Protein AF-A0A946RJR9-F1 (afdb_monomer_lite)

Foldseek 3Di:
DDDDPDPPDDPPVVVVVVVLVVQLQVCQQALVLVSNLVSADQQGWDDDPDPPRTHGSPPVVSVVSVVVSVVGGDHDDDPDDDDD

Secondary structure (DSSP, 8-state):
-----------HHHHHHHHHHHHHHHHHHHT-HHHHHHTS-TT-EEE-SSTT-EEEIIIIIHHHHHHHHTT-------S-----

Structure (mmCIF, N/CA/C/O backbone):
data_AF-A0A946RJR9-F1
#
_entry.id   AF-A0A946RJR9-F1
#
loop_
_atom_site.group_PDB
_atom_site.id
_atom_site.type_symbol
_atom_site.label_atom_id
_atom_site.label_alt_id
_atom_site.label_comp_id
_atom_site.label_asym_id
_atom_site.label_entity_id
_atom_site.label_seq_id
_atom_site.pdbx_PDB_ins_code
_atom_site.Cartn_x
_atom_site.Cartn_y
_atom_site.Cartn_z
_atom_site.occupancy
_atom_site.B_iso_or_equiv
_atom_site.auth_seq_id
_atom_site.auth_comp_id
_atom_site.auth_asym_id
_atom_site.auth_atom_id
_atom_site.pdbx_PDB_model_num
ATOM 1 N N . MET A 1 1 ? 6.816 -2.927 40.237 1.00 36.00 1 MET A N 1
ATOM 2 C CA . MET A 1 1 ? 5.917 -3.645 39.312 1.00 36.00 1 MET A CA 1
ATOM 3 C C . MET A 1 1 ? 5.512 -2.646 38.249 1.00 36.00 1 MET A C 1
ATOM 5 O O . MET A 1 1 ? 4.968 -1.614 38.612 1.00 36.00 1 MET A O 1
ATOM 9 N N . VAL A 1 2 ? 5.891 -2.867 36.992 1.00 37.38 2 VAL A N 1
ATOM 10 C CA . VAL A 1 2 ? 5.558 -1.947 35.896 1.00 37.38 2 VAL A CA 1
ATOM 11 C C . VAL A 1 2 ? 4.217 -2.404 35.337 1.00 37.38 2 VAL A C 1
ATOM 13 O O . VAL A 1 2 ? 4.094 -3.528 34.858 1.00 37.38 2 VAL A O 1
ATOM 16 N N . THR A 1 3 ? 3.195 -1.572 35.494 1.00 39.00 3 THR A N 1
ATOM 17 C CA . THR A 1 3 ? 1.863 -1.780 34.928 1.00 39.00 3 THR A CA 1
ATOM 18 C C . THR A 1 3 ? 1.974 -1.785 33.407 1.00 39.00 3 THR A C 1
ATOM 20 O O . THR A 1 3 ? 2.324 -0.764 32.820 1.00 39.00 3 THR A O 1
ATOM 23 N N . SER A 1 4 ? 1.710 -2.934 32.778 1.00 46.34 4 SER A N 1
ATOM 24 C CA . SER A 1 4 ? 1.506 -3.004 31.329 1.00 46.34 4 SER A CA 1
ATOM 25 C C . SER A 1 4 ? 0.321 -2.116 30.971 1.00 46.34 4 SER A C 1
ATOM 27 O O . SER A 1 4 ? -0.769 -2.292 31.516 1.00 46.34 4 SER A O 1
ATOM 29 N N . SER A 1 5 ? 0.556 -1.137 30.098 1.00 49.50 5 SER A N 1
ATOM 30 C CA . SER A 1 5 ? -0.497 -0.316 29.510 1.00 49.50 5 SER A CA 1
ATOM 31 C C . SER A 1 5 ? -1.541 -1.207 28.841 1.00 49.50 5 SER A C 1
ATOM 33 O O . SER A 1 5 ? -1.211 -2.057 28.022 1.00 49.50 5 SER A O 1
ATOM 35 N N . LEU A 1 6 ? -2.786 -0.979 29.249 1.00 48.31 6 LEU A N 1
ATOM 36 C CA . LEU A 1 6 ? -4.062 -1.366 28.652 1.00 48.31 6 LEU A CA 1
ATOM 37 C C . LEU A 1 6 ? -3.966 -1.858 27.197 1.00 48.31 6 LEU A C 1
ATOM 39 O O . LEU A 1 6 ? -3.766 -1.059 26.283 1.00 48.31 6 LEU A O 1
ATOM 43 N N . ALA A 1 7 ? -4.221 -3.150 26.976 1.00 57.03 7 ALA A N 1
ATOM 44 C CA . ALA A 1 7 ? -4.793 -3.581 25.708 1.00 57.03 7 ALA A CA 1
ATOM 45 C C . ALA A 1 7 ? -6.146 -2.864 25.578 1.00 57.03 7 ALA A C 1
ATOM 47 O O . ALA A 1 7 ? -7.060 -3.108 26.370 1.00 57.03 7 ALA A O 1
ATOM 48 N N . GLN A 1 8 ? -6.246 -1.903 24.662 1.00 59.38 8 GLN A N 1
ATOM 49 C CA . GLN A 1 8 ? -7.533 -1.309 24.319 1.00 59.38 8 GLN A CA 1
ATOM 50 C C . GLN A 1 8 ? -8.394 -2.421 23.720 1.00 59.38 8 GLN A C 1
ATOM 52 O O . GLN A 1 8 ? -8.040 -3.014 22.706 1.00 59.38 8 GLN A O 1
ATOM 57 N N . ASN A 1 9 ? -9.485 -2.758 24.403 1.00 70.12 9 ASN A N 1
ATOM 58 C CA . ASN A 1 9 ? -10.384 -3.817 23.974 1.00 70.12 9 ASN A CA 1
ATOM 59 C C . ASN A 1 9 ? -11.398 -3.220 22.993 1.00 70.12 9 ASN A C 1
ATOM 61 O O . ASN A 1 9 ? -12.481 -2.797 23.396 1.00 70.12 9 ASN A O 1
ATOM 65 N N . PHE A 1 10 ? -10.998 -3.114 21.729 1.00 78.38 10 PHE A N 1
ATOM 66 C CA . PHE A 1 10 ? -11.866 -2.654 20.651 1.00 78.38 10 PHE A CA 1
ATOM 67 C C . PHE A 1 10 ? -12.903 -3.729 20.274 1.00 78.38 10 PHE A C 1
ATOM 69 O O . PHE A 1 10 ? -12.682 -4.912 20.562 1.00 78.38 10 PHE A O 1
ATOM 76 N N . PRO A 1 11 ? -14.029 -3.358 19.640 1.00 88.69 11 PRO A N 1
ATOM 77 C CA . PRO A 1 11 ? -14.902 -4.308 18.954 1.00 88.69 11 PRO A CA 1
ATOM 78 C C . PRO A 1 11 ? -14.118 -5.211 17.989 1.00 88.69 11 PRO A C 1
ATOM 80 O O . PRO A 1 11 ? -13.052 -4.840 17.498 1.00 88.69 11 PRO A O 1
ATOM 83 N N . GLU A 1 12 ? -14.640 -6.406 17.710 1.00 90.12 12 GLU A N 1
ATOM 84 C CA . GLU A 1 12 ? -13.965 -7.395 16.855 1.00 90.12 12 GLU A CA 1
ATOM 85 C C . GLU A 1 12 ? -13.640 -6.836 15.462 1.00 90.12 12 GLU A C 1
ATOM 87 O O . GLU A 1 12 ? -12.493 -6.926 15.022 1.00 90.12 12 GLU A O 1
ATOM 92 N N . ASP A 1 13 ? -14.604 -6.159 14.834 1.00 92.06 13 ASP A N 1
ATOM 93 C CA . ASP A 1 13 ? -14.423 -5.519 13.527 1.00 92.06 13 ASP A CA 1
ATOM 94 C C . ASP A 1 13 ? -13.322 -4.450 13.556 1.00 92.06 13 ASP A C 1
ATOM 96 O O . ASP A 1 13 ? -12.497 -4.373 12.648 1.00 92.06 13 ASP A O 1
ATOM 100 N N . GLU A 1 14 ? -13.251 -3.653 14.626 1.00 92.75 14 GLU A N 1
ATOM 101 C CA . GLU A 1 14 ? -12.212 -2.634 14.776 1.00 92.75 14 GLU A CA 1
ATOM 102 C C . GLU A 1 14 ? -10.827 -3.275 14.939 1.00 92.75 14 GLU A C 1
ATOM 104 O O . GLU A 1 14 ? -9.874 -2.827 14.303 1.00 92.75 14 GLU A O 1
ATOM 109 N N . ASN A 1 15 ? -10.702 -4.371 15.696 1.00 92.12 15 ASN A N 1
ATOM 110 C CA . ASN A 1 15 ? -9.439 -5.114 15.779 1.00 92.12 15 ASN A CA 1
ATOM 111 C C . ASN A 1 15 ? -9.028 -5.711 14.426 1.00 92.12 15 ASN A C 1
ATOM 113 O O . ASN A 1 15 ? -7.845 -5.679 14.083 1.00 92.12 15 ASN A O 1
ATOM 117 N N . ALA A 1 16 ? -9.981 -6.228 13.646 1.00 93.88 16 ALA A N 1
ATOM 118 C CA . ALA A 1 16 ? -9.709 -6.747 12.309 1.00 93.88 16 ALA A CA 1
ATOM 119 C C . ALA A 1 16 ? -9.213 -5.635 11.366 1.00 93.88 16 ALA A C 1
ATOM 121 O O . ALA A 1 16 ? -8.214 -5.815 10.669 1.00 93.88 16 ALA A O 1
ATOM 122 N N . ILE A 1 17 ? -9.843 -4.456 11.406 1.00 94.06 17 ILE A N 1
ATOM 123 C CA . ILE A 1 17 ? -9.410 -3.274 10.645 1.00 94.06 17 ILE A CA 1
ATOM 124 C C . ILE A 1 17 ? -8.008 -2.828 11.081 1.00 94.06 17 ILE A C 1
ATOM 126 O O . ILE A 1 17 ? -7.151 -2.567 10.236 1.00 94.06 17 ILE A O 1
ATOM 130 N N . ILE A 1 18 ? -7.746 -2.769 12.391 1.00 94.19 18 ILE A N 1
ATOM 131 C CA . ILE A 1 18 ? -6.429 -2.426 12.945 1.00 94.19 18 ILE A CA 1
ATOM 132 C C . ILE A 1 18 ? -5.358 -3.377 12.41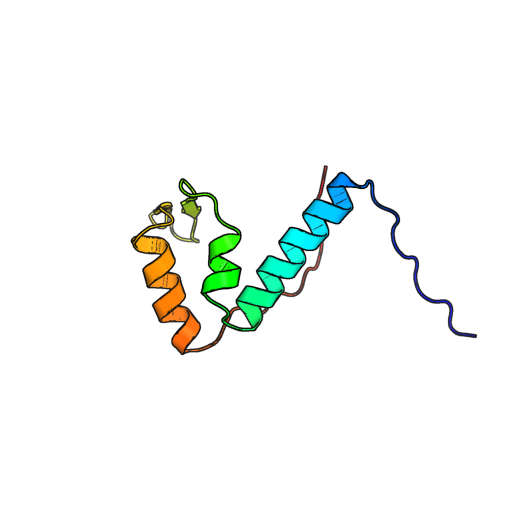5 1.00 94.19 18 ILE A C 1
ATOM 134 O O . ILE A 1 18 ? -4.312 -2.898 11.976 1.00 94.19 18 ILE A O 1
ATOM 138 N N . ALA A 1 19 ? -5.631 -4.684 12.424 1.00 94.94 19 ALA A N 1
ATOM 139 C CA . ALA A 1 19 ? -4.703 -5.703 11.953 1.00 94.94 19 ALA A CA 1
ATOM 140 C C . ALA A 1 19 ? -4.382 -5.537 10.463 1.00 94.94 19 ALA A C 1
ATOM 142 O O . ALA A 1 19 ? -3.211 -5.556 10.100 1.00 94.94 19 ALA A O 1
ATOM 143 N N . VAL A 1 20 ? -5.391 -5.294 9.617 1.00 96.56 20 VAL A N 1
ATOM 144 C CA . VAL A 1 20 ? -5.184 -5.034 8.181 1.00 96.56 20 VAL A CA 1
ATOM 145 C C . VAL A 1 20 ? -4.318 -3.792 7.959 1.00 96.56 20 VAL A C 1
ATOM 147 O O . VAL A 1 20 ? -3.377 -3.830 7.171 1.00 96.56 20 VAL A O 1
ATOM 150 N N . ILE A 1 21 ? -4.590 -2.699 8.677 1.00 95.62 21 ILE A N 1
ATOM 151 C CA . ILE A 1 21 ? -3.814 -1.455 8.559 1.00 95.62 21 ILE A CA 1
ATOM 152 C C . ILE A 1 21 ? -2.364 -1.652 9.030 1.00 95.62 21 ILE A C 1
ATOM 154 O O . ILE A 1 21 ? -1.439 -1.112 8.424 1.00 95.62 21 ILE A O 1
ATOM 158 N N . ASP A 1 22 ? -2.149 -2.399 10.114 1.00 95.81 22 ASP A N 1
ATOM 159 C CA . ASP A 1 22 ? -0.801 -2.677 10.621 1.00 95.81 22 ASP A CA 1
ATOM 160 C C . ASP A 1 22 ? -0.003 -3.575 9.675 1.00 95.81 22 ASP A C 1
ATOM 162 O O . ASP A 1 22 ? 1.177 -3.310 9.440 1.00 95.81 22 ASP A O 1
ATOM 166 N N . ASP A 1 23 ? -0.650 -4.581 9.088 1.00 98.00 23 ASP A N 1
ATOM 167 C CA . ASP A 1 23 ? -0.052 -5.464 8.088 1.00 98.00 23 ASP A CA 1
ATOM 168 C C . ASP A 1 23 ? 0.379 -4.682 6.840 1.00 98.00 23 ASP A C 1
ATOM 170 O O . ASP A 1 23 ? 1.534 -4.765 6.417 1.00 98.00 23 ASP A O 1
ATOM 174 N N . PHE A 1 24 ? -0.504 -3.805 6.354 1.00 97.44 24 PHE A N 1
ATOM 175 C CA . PHE A 1 24 ? -0.249 -2.915 5.227 1.00 97.44 24 PHE A CA 1
ATOM 176 C C . PHE A 1 24 ? 0.956 -1.995 5.465 1.00 97.44 24 PHE A C 1
ATOM 178 O O . PHE A 1 24 ? 1.845 -1.879 4.615 1.00 97.44 24 PHE A O 1
ATOM 185 N N . HIS A 1 25 ? 1.026 -1.354 6.637 1.00 97.50 25 HIS A N 1
ATOM 186 C CA . HIS A 1 25 ? 2.157 -0.497 6.998 1.00 97.50 25 HIS A CA 1
ATOM 187 C C . HIS A 1 25 ? 3.469 -1.278 7.145 1.00 97.50 25 HIS A C 1
ATOM 189 O O . HIS A 1 25 ? 4.528 -0.775 6.762 1.00 97.50 25 HIS A O 1
ATOM 195 N N . ASP A 1 26 ? 3.420 -2.485 7.707 1.00 98.00 26 ASP A N 1
ATOM 196 C CA . ASP A 1 26 ? 4.594 -3.340 7.879 1.00 98.00 26 ASP A CA 1
ATOM 197 C C . ASP A 1 26 ? 5.128 -3.854 6.534 1.00 98.00 26 ASP A C 1
ATOM 199 O O . ASP A 1 26 ? 6.335 -3.781 6.289 1.00 98.00 26 ASP A O 1
ATOM 203 N N . ALA A 1 27 ? 4.243 -4.304 5.639 1.00 98.38 27 ALA A N 1
ATOM 204 C CA . ALA A 1 27 ? 4.599 -4.709 4.280 1.00 98.38 27 ALA A CA 1
ATOM 205 C C . ALA A 1 27 ? 5.268 -3.555 3.522 1.00 98.38 27 ALA A C 1
ATOM 207 O O . ALA A 1 27 ? 6.355 -3.709 2.956 1.00 98.38 27 ALA A O 1
ATOM 208 N N . ALA A 1 28 ? 4.685 -2.358 3.618 1.00 98.00 28 ALA A N 1
ATOM 209 C CA . ALA A 1 28 ? 5.254 -1.161 3.023 1.00 98.00 28 ALA A CA 1
ATOM 210 C C . ALA A 1 28 ? 6.635 -0.818 3.589 1.00 98.00 28 ALA A C 1
ATOM 212 O O . ALA A 1 28 ? 7.524 -0.473 2.817 1.00 98.00 28 ALA A O 1
ATOM 213 N N . ALA A 1 29 ? 6.845 -0.925 4.905 1.00 98.00 29 ALA A N 1
ATOM 214 C CA . ALA A 1 29 ? 8.128 -0.623 5.542 1.00 98.00 29 ALA A CA 1
ATOM 215 C C . ALA A 1 29 ? 9.230 -1.614 5.141 1.00 98.00 29 ALA A C 1
ATOM 217 O O . ALA A 1 29 ? 10.398 -1.233 5.021 1.00 98.00 29 ALA A O 1
ATOM 218 N N . LYS A 1 30 ? 8.856 -2.874 4.896 1.00 97.81 30 LYS A N 1
ATOM 219 C CA . LYS A 1 30 ? 9.756 -3.950 4.457 1.00 97.81 30 LYS A CA 1
ATOM 220 C C . LYS A 1 30 ? 9.991 -3.987 2.948 1.00 97.81 30 LYS A C 1
ATOM 222 O O . LYS A 1 30 ? 10.824 -4.776 2.510 1.00 97.81 30 LYS A O 1
ATOM 227 N N . ALA A 1 31 ? 9.318 -3.126 2.180 1.00 98.12 31 ALA A N 1
ATOM 228 C CA . ALA A 1 31 ? 9.296 -3.186 0.719 1.00 98.12 31 ALA A CA 1
ATOM 229 C C . ALA A 1 31 ? 8.823 -4.557 0.190 1.00 98.12 31 ALA A C 1
ATOM 231 O O . ALA A 1 31 ? 9.326 -5.048 -0.819 1.00 98.12 31 ALA A O 1
ATOM 232 N N . ASP A 1 32 ? 7.878 -5.179 0.897 1.00 98.25 32 ASP A N 1
ATOM 233 C CA . ASP A 1 32 ? 7.257 -6.449 0.522 1.00 98.25 32 ASP A CA 1
ATOM 234 C C . ASP A 1 32 ? 6.118 -6.166 -0.468 1.00 98.25 32 ASP A C 1
ATOM 236 O O . ASP A 1 32 ? 5.003 -5.827 -0.071 1.00 98.25 32 ASP A O 1
ATOM 240 N N . GLU A 1 33 ? 6.451 -6.177 -1.761 1.00 97.25 33 GLU A N 1
ATOM 241 C CA . GLU A 1 33 ? 5.563 -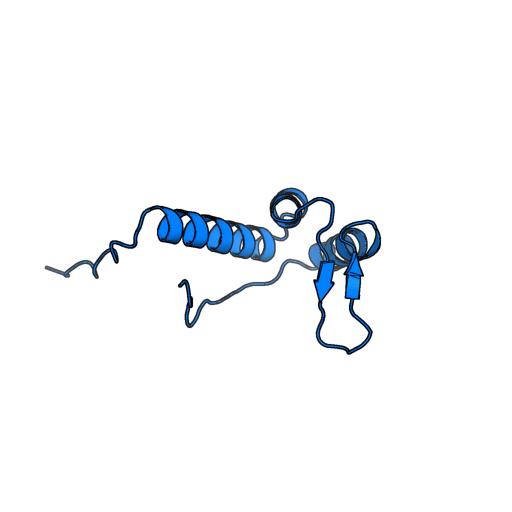5.749 -2.850 1.00 97.25 33 GLU A CA 1
ATOM 242 C C . GLU A 1 33 ? 4.279 -6.579 -2.920 1.00 97.25 33 GLU A C 1
ATOM 244 O O . GLU A 1 33 ? 3.191 -6.003 -2.939 1.00 97.25 33 GLU A O 1
ATOM 249 N N . ASP A 1 34 ? 4.402 -7.906 -2.908 1.00 97.38 34 ASP A N 1
ATOM 250 C CA . ASP A 1 34 ? 3.263 -8.812 -3.057 1.00 97.38 34 ASP A CA 1
ATOM 251 C C . ASP A 1 34 ? 2.277 -8.625 -1.899 1.00 97.38 34 ASP A C 1
ATOM 253 O O . ASP A 1 34 ? 1.105 -8.323 -2.128 1.00 97.38 34 ASP A O 1
ATOM 257 N N . ARG A 1 35 ? 2.763 -8.676 -0.650 1.00 98.19 35 ARG A N 1
ATOM 258 C CA . ARG A 1 35 ? 1.916 -8.482 0.538 1.00 98.19 35 ARG A CA 1
ATOM 259 C C . ARG A 1 35 ? 1.295 -7.087 0.581 1.00 98.19 35 ARG A C 1
ATOM 261 O O . ARG A 1 35 ? 0.134 -6.939 0.941 1.00 98.19 35 ARG A O 1
ATOM 268 N N . TYR A 1 36 ? 2.041 -6.055 0.184 1.00 98.00 36 TYR A N 1
ATOM 269 C CA . TYR A 1 36 ? 1.523 -4.687 0.133 1.00 98.00 36 TYR A CA 1
ATOM 270 C C . TYR A 1 36 ? 0.372 -4.546 -0.872 1.00 98.00 36 TYR A C 1
ATOM 272 O O . TYR A 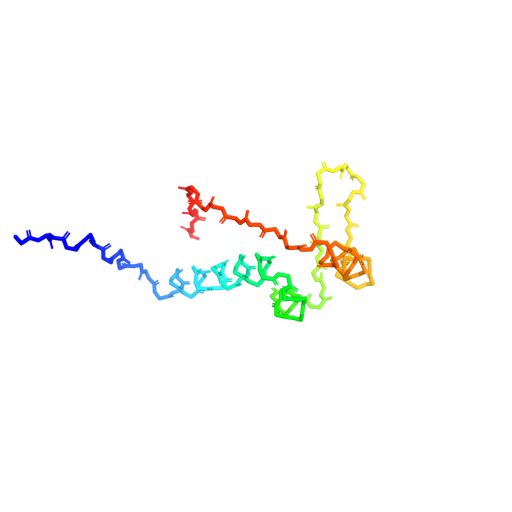1 36 ? -0.651 -3.933 -0.560 1.00 98.00 36 TYR A O 1
ATOM 280 N N . LEU A 1 37 ? 0.529 -5.114 -2.070 1.00 96.88 37 LEU 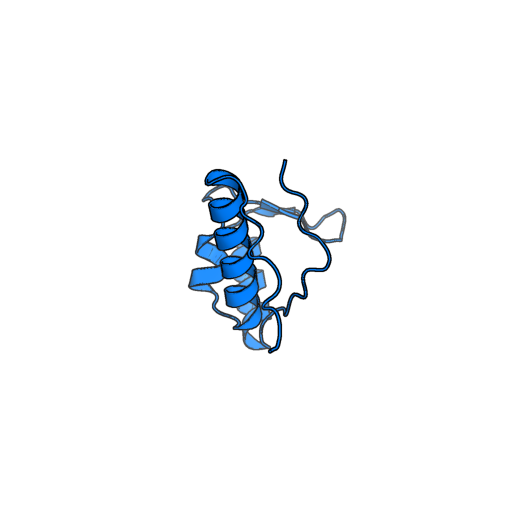A N 1
ATOM 281 C CA . LEU A 1 37 ? -0.460 -5.029 -3.143 1.00 96.88 37 LEU A CA 1
ATOM 282 C C . LEU A 1 37 ? -1.679 -5.937 -2.908 1.00 96.88 37 LEU A C 1
ATOM 284 O O . LEU A 1 37 ? -2.767 -5.603 -3.374 1.00 96.88 37 LEU A O 1
ATOM 288 N N . GLU A 1 38 ? -1.541 -7.027 -2.148 1.00 97.12 38 GLU A N 1
ATOM 289 C CA . GLU A 1 38 ? -2.652 -7.911 -1.751 1.00 97.12 38 GLU A CA 1
ATOM 290 C C . GLU A 1 38 ? -3.705 -7.225 -0.866 1.00 97.12 38 GLU A C 1
ATOM 292 O O . GLU A 1 38 ? -4.848 -7.679 -0.799 1.00 97.12 38 GLU A O 1
ATOM 297 N N . HIS A 1 39 ? -3.369 -6.103 -0.224 1.00 96.94 39 HIS A N 1
ATOM 298 C CA . HIS A 1 39 ? -4.341 -5.309 0.532 1.00 96.94 39 HIS A CA 1
ATOM 299 C C . HIS A 1 39 ? -5.293 -4.485 -0.348 1.00 96.94 39 HIS A C 1
ATOM 301 O O . HIS A 1 39 ? -6.246 -3.900 0.171 1.00 96.94 39 HIS A O 1
ATOM 307 N N . PHE A 1 40 ? -5.058 -4.418 -1.661 1.00 96.44 40 PHE A N 1
ATOM 308 C CA . PHE A 1 40 ? -5.924 -3.707 -2.595 1.00 96.44 40 PHE A CA 1
ATOM 309 C C . PHE A 1 40 ? -6.930 -4.658 -3.248 1.00 96.44 40 PHE A C 1
ATOM 311 O O . PHE A 1 40 ? -6.615 -5.792 -3.606 1.00 96.44 40 PHE A O 1
ATOM 318 N N . THR A 1 41 ? -8.151 -4.171 -3.461 1.00 96.25 41 THR A N 1
ATOM 319 C CA . THR A 1 41 ? -9.134 -4.856 -4.307 1.00 96.25 41 THR A CA 1
ATOM 320 C C . THR A 1 41 ? -8.731 -4.760 -5.778 1.00 96.25 41 THR A C 1
ATOM 322 O O . THR A 1 41 ? -7.970 -3.877 -6.169 1.00 96.25 41 THR A O 1
ATOM 325 N N . GLU A 1 42 ? -9.263 -5.643 -6.625 1.00 94.38 42 GLU A N 1
ATOM 326 C CA . GLU A 1 42 ? -8.956 -5.652 -8.065 1.00 94.38 42 GLU A CA 1
ATOM 327 C C . GLU A 1 42 ? -9.262 -4.310 -8.759 1.00 94.38 42 GLU A C 1
ATOM 329 O O . GLU A 1 42 ? -8.542 -3.901 -9.669 1.00 94.38 42 GLU A O 1
ATOM 334 N N . ASP A 1 43 ? -10.292 -3.605 -8.291 1.00 95.69 43 ASP A N 1
ATOM 335 C CA . ASP A 1 43 ? -10.733 -2.285 -8.748 1.00 95.69 43 ASP A CA 1
ATOM 336 C C . ASP A 1 43 ? -10.164 -1.119 -7.918 1.00 95.69 43 ASP A C 1
ATOM 338 O O . ASP A 1 43 ? -10.617 0.023 -8.050 1.00 95.69 43 ASP A O 1
ATOM 342 N N . GLY A 1 44 ? -9.170 -1.392 -7.068 1.00 94.62 44 GLY A N 1
ATOM 343 C CA . GLY A 1 44 ? -8.518 -0.399 -6.228 1.00 94.62 44 GLY A CA 1
ATOM 344 C C . GLY A 1 44 ? -7.944 0.763 -7.043 1.00 94.62 44 GLY A C 1
ATOM 345 O O . GLY A 1 44 ? -7.445 0.593 -8.156 1.00 94.62 44 GLY A O 1
ATOM 346 N N . VAL A 1 45 ? -8.003 1.967 -6.473 1.00 94.69 45 VAL A N 1
ATOM 347 C CA . VAL A 1 45 ? -7.446 3.185 -7.073 1.00 94.69 45 VAL A CA 1
ATOM 348 C C . VAL A 1 45 ? -6.581 3.887 -6.038 1.00 94.69 45 VAL A C 1
ATOM 350 O O . VAL A 1 45 ? -7.057 4.240 -4.960 1.00 94.69 45 VAL A O 1
ATOM 353 N N . PHE A 1 46 ? -5.318 4.119 -6.381 1.00 93.81 46 PHE A N 1
ATOM 354 C CA . PHE A 1 46 ? -4.421 4.948 -5.594 1.00 93.81 46 PHE A CA 1
ATOM 355 C C . PHE A 1 46 ? -4.657 6.426 -5.915 1.00 93.81 46 PHE A C 1
ATOM 357 O O . PHE A 1 46 ? -4.715 6.816 -7.085 1.00 93.81 46 PHE A O 1
ATOM 364 N N . LEU A 1 47 ? -4.787 7.238 -4.866 1.00 93.50 47 LEU A N 1
ATOM 365 C CA . LEU A 1 47 ? -4.836 8.694 -4.952 1.00 93.50 47 LEU A CA 1
ATOM 366 C C . LEU A 1 47 ? -3.555 9.262 -4.346 1.00 93.50 47 LEU A C 1
ATOM 368 O O . LEU A 1 47 ? -3.326 9.134 -3.141 1.00 93.50 47 LEU A O 1
ATOM 372 N N . GLY A 1 48 ? -2.724 9.850 -5.199 1.00 89.12 48 GLY A N 1
ATOM 373 C CA . GLY A 1 48 ? -1.515 10.551 -4.797 1.00 89.12 48 GLY A CA 1
ATOM 374 C C . GLY A 1 48 ? -1.804 11.956 -4.276 1.00 89.12 48 GLY A C 1
ATOM 375 O O . GLY A 1 48 ? -2.940 12.318 -3.963 1.00 89.12 48 GLY A O 1
ATOM 376 N N . THR A 1 49 ? -0.745 12.746 -4.144 1.00 89.25 49 THR A N 1
ATOM 377 C CA . THR A 1 49 ? -0.836 14.117 -3.629 1.00 89.25 49 THR A CA 1
ATOM 378 C C . THR A 1 49 ? -1.164 15.127 -4.717 1.00 89.25 49 THR A C 1
ATOM 380 O O . THR A 1 49 ? -1.767 16.157 -4.417 1.00 89.25 49 THR A O 1
ATOM 383 N N . ASP A 1 50 ? -0.774 14.846 -5.960 1.00 88.50 50 ASP A N 1
ATOM 384 C CA . ASP A 1 50 ? -1.059 15.725 -7.085 1.00 88.50 50 ASP A CA 1
ATOM 385 C C . ASP A 1 50 ? -2.459 15.457 -7.654 1.00 88.50 50 ASP A C 1
ATOM 387 O O . ASP A 1 50 ? -2.952 14.330 -7.668 1.00 88.50 50 ASP A O 1
ATOM 391 N N . GLU A 1 51 ? -3.095 16.498 -8.198 1.00 82.75 51 GLU A N 1
ATOM 392 C CA . GLU A 1 51 ? -4.475 16.441 -8.716 1.00 82.75 51 GLU A CA 1
ATOM 393 C C . GLU A 1 51 ? -4.683 15.387 -9.819 1.00 82.75 51 GLU A C 1
ATOM 395 O O . GLU A 1 51 ? -5.796 14.908 -10.035 1.00 82.75 51 GLU A O 1
ATOM 400 N N . TRP A 1 52 ? -3.609 15.017 -10.519 1.00 84.75 52 TRP A N 1
ATOM 401 C CA . TRP A 1 52 ? -3.626 14.045 -11.614 1.00 84.75 52 TRP A CA 1
ATOM 402 C C . TRP A 1 52 ? -3.234 12.632 -11.173 1.00 84.75 52 TRP A C 1
ATOM 404 O O . TRP A 1 52 ? -3.338 11.695 -11.967 1.00 84.75 52 TRP A O 1
ATOM 414 N N . GLU A 1 53 ? -2.775 12.454 -9.933 1.00 88.44 53 GLU A N 1
ATOM 415 C CA . GLU A 1 53 ? -2.363 11.156 -9.401 1.00 88.44 53 GLU A CA 1
ATOM 416 C C . GLU A 1 53 ? -3.586 10.364 -8.951 1.00 88.44 53 GLU A C 1
ATOM 418 O O . GLU A 1 53 ? -3.871 10.199 -7.768 1.00 88.44 53 GLU A O 1
ATOM 423 N N . ARG A 1 54 ? -4.326 9.863 -9.938 1.00 93.75 54 ARG A N 1
ATOM 424 C CA . ARG A 1 54 ? -5.393 8.887 -9.753 1.00 93.75 54 ARG A CA 1
ATOM 425 C C . ARG A 1 54 ? -5.089 7.670 -10.607 1.00 93.75 54 ARG A C 1
ATOM 427 O O . ARG A 1 54 ? -5.379 7.664 -11.802 1.00 93.75 54 ARG A O 1
ATOM 434 N N . TRP A 1 55 ? -4.503 6.651 -9.996 1.00 95.44 55 TRP A N 1
ATOM 435 C CA . TRP A 1 55 ? -4.001 5.477 -10.704 1.00 95.44 55 TRP A CA 1
ATOM 436 C C . TRP A 1 55 ? -4.834 4.247 -10.365 1.00 95.44 55 TRP A C 1
ATOM 438 O O . TRP A 1 55 ? -5.011 3.961 -9.179 1.00 95.44 55 TRP A O 1
ATOM 448 N N . PRO A 1 56 ? -5.359 3.509 -11.358 1.00 95.88 56 PRO A N 1
ATOM 449 C CA . PRO A 1 56 ? -5.910 2.191 -11.080 1.00 95.88 56 PRO A CA 1
ATOM 450 C C . PRO A 1 56 ? -4.796 1.275 -10.552 1.00 95.88 56 PRO A C 1
ATOM 452 O O . PRO A 1 56 ? -3.610 1.500 -10.815 1.00 95.88 56 PRO A O 1
ATOM 455 N N . LEU A 1 57 ? -5.182 0.244 -9.796 1.00 96.06 57 LEU A N 1
ATOM 456 C CA . LEU A 1 57 ? -4.236 -0.687 -9.183 1.00 96.06 57 LEU A CA 1
ATOM 457 C C . LEU A 1 57 ? -3.264 -1.244 -10.228 1.00 96.06 57 LEU A C 1
ATOM 459 O O . LEU A 1 57 ? -2.055 -1.213 -10.018 1.00 96.06 57 LEU A O 1
ATOM 463 N N . LYS A 1 58 ? -3.797 -1.702 -11.366 1.00 94.00 58 LYS A N 1
ATOM 464 C CA . LYS A 1 58 ? -3.024 -2.289 -12.461 1.00 94.00 58 LYS A CA 1
ATOM 465 C C . LYS A 1 58 ? -3.210 -1.511 -13.771 1.00 94.00 58 LYS A C 1
ATOM 467 O O . LYS A 1 58 ? -4.358 -1.230 -14.117 1.00 94.00 58 LYS A O 1
ATOM 472 N N . PRO A 1 59 ? -2.137 -1.343 -14.566 1.00 95.00 59 PRO A N 1
ATOM 473 C CA . PRO A 1 59 ? -0.724 -1.552 -14.206 1.00 95.00 59 PRO A CA 1
ATOM 474 C C . PRO A 1 59 ? -0.083 -0.381 -13.435 1.00 95.00 59 PRO A C 1
ATOM 476 O O . PRO A 1 59 ? 0.999 -0.538 -12.878 1.00 95.00 59 PRO A O 1
ATOM 479 N N . GLU A 1 60 ? -0.706 0.798 -13.417 1.00 95.56 60 GLU A N 1
ATOM 480 C CA . GLU A 1 60 ? -0.043 2.054 -13.055 1.00 95.56 60 GLU A CA 1
ATOM 481 C C . GLU A 1 60 ? 0.488 2.059 -11.621 1.00 95.56 60 GLU A C 1
ATOM 483 O O . GLU A 1 60 ? 1.665 2.361 -11.397 1.00 95.56 60 GLU A O 1
ATOM 488 N N . PHE A 1 61 ? -0.355 1.719 -10.643 1.00 95.94 61 PHE A N 1
ATOM 489 C CA . PHE A 1 61 ? 0.074 1.743 -9.251 1.00 95.94 61 PHE A CA 1
ATOM 490 C C . PHE A 1 61 ? 1.046 0.600 -8.929 1.00 95.94 61 PHE A C 1
ATOM 492 O O . PHE A 1 61 ? 2.051 0.844 -8.258 1.00 95.94 61 PHE A O 1
ATOM 499 N N . THR A 1 62 ? 0.827 -0.611 -9.457 1.00 96.69 62 THR A N 1
ATOM 500 C CA . THR A 1 62 ? 1.776 -1.726 -9.285 1.00 96.69 62 THR A CA 1
ATOM 501 C C . THR A 1 62 ? 3.164 -1.392 -9.833 1.00 96.69 62 THR A C 1
ATOM 503 O O . THR A 1 62 ? 4.159 -1.581 -9.137 1.00 96.69 62 THR A O 1
ATOM 506 N N . ASP A 1 63 ? 3.254 -0.802 -11.029 1.00 97.25 63 ASP A N 1
ATOM 507 C CA . ASP A 1 63 ? 4.539 -0.429 -11.636 1.00 97.25 63 ASP A CA 1
ATOM 508 C C . ASP A 1 63 ? 5.252 0.668 -10.831 1.00 97.25 63 ASP A C 1
ATOM 510 O O . ASP A 1 63 ? 6.481 0.656 -10.665 1.00 97.25 63 ASP A O 1
ATOM 514 N N . TYR A 1 64 ? 4.480 1.621 -10.305 1.00 94.88 64 TYR A N 1
ATOM 515 C CA . TYR A 1 64 ? 4.988 2.657 -9.416 1.00 94.88 64 TYR A CA 1
ATOM 516 C C . TYR A 1 64 ? 5.572 2.062 -8.124 1.00 94.88 64 TYR A C 1
ATOM 518 O O . TYR A 1 64 ? 6.709 2.390 -7.762 1.00 94.88 64 TYR A O 1
ATOM 526 N N . VAL A 1 65 ? 4.838 1.159 -7.462 1.00 96.50 65 VAL A N 1
ATOM 527 C CA . VAL A 1 65 ? 5.284 0.466 -6.241 1.00 96.50 65 VAL A CA 1
ATOM 528 C C . VAL A 1 65 ? 6.551 -0.341 -6.519 1.00 96.50 65 VAL A C 1
ATOM 530 O O . VAL A 1 65 ? 7.554 -0.129 -5.833 1.00 96.50 65 VAL A O 1
ATOM 533 N N . ALA A 1 66 ? 6.573 -1.148 -7.583 1.00 97.12 66 ALA A N 1
ATOM 534 C CA . ALA A 1 66 ? 7.734 -1.945 -7.979 1.00 97.12 66 ALA A CA 1
ATOM 535 C C . ALA A 1 66 ? 8.988 -1.084 -8.197 1.00 97.12 66 ALA A C 1
ATOM 537 O O . ALA A 1 66 ? 10.104 -1.424 -7.789 1.00 97.12 66 ALA A O 1
ATOM 538 N N . LYS A 1 67 ? 8.835 0.086 -8.833 1.00 96.56 67 LYS A N 1
ATOM 539 C CA . LYS A 1 67 ? 9.941 1.036 -9.012 1.00 96.56 67 LYS A CA 1
ATOM 540 C C . LYS A 1 67 ? 10.395 1.635 -7.683 1.00 96.56 67 LYS A C 1
ATOM 542 O O . LYS A 1 67 ? 11.600 1.808 -7.476 1.00 96.56 67 LYS A O 1
ATOM 547 N N . ARG A 1 68 ? 9.461 1.979 -6.797 1.00 94.94 68 ARG A N 1
ATOM 548 C CA . ARG A 1 68 ? 9.760 2.595 -5.503 1.0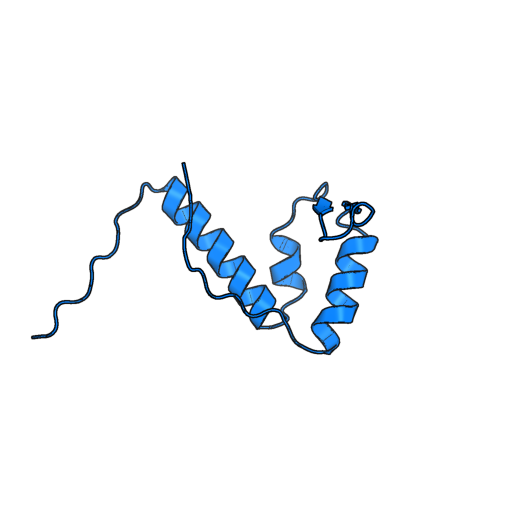0 94.94 68 ARG A CA 1
ATOM 549 C C . ARG A 1 68 ? 10.452 1.624 -4.546 1.00 94.94 68 ARG A C 1
ATOM 551 O O . ARG A 1 68 ? 11.426 2.034 -3.909 1.00 94.94 68 ARG A O 1
ATOM 558 N N . PHE A 1 69 ? 9.982 0.380 -4.474 1.00 97.62 69 PHE A N 1
ATOM 559 C CA . PHE A 1 69 ? 10.434 -0.648 -3.527 1.00 97.62 69 PHE A CA 1
ATOM 560 C C . PHE A 1 69 ? 11.855 -1.142 -3.805 1.00 97.62 69 PHE A C 1
ATOM 562 O O . PHE A 1 69 ? 12.566 -1.519 -2.875 1.00 97.62 69 PHE A O 1
ATOM 569 N N . LYS A 1 70 ? 12.356 -0.980 -5.038 1.00 96.56 70 LYS A N 1
ATOM 570 C CA . LYS A 1 70 ? 13.785 -1.171 -5.363 1.00 96.56 70 LYS A CA 1
ATOM 571 C C . LYS A 1 70 ? 14.731 -0.310 -4.521 1.00 96.56 70 LYS A C 1
ATOM 573 O O . LYS A 1 70 ? 15.882 -0.689 -4.336 1.00 96.56 70 LYS A O 1
ATOM 578 N N . ASN A 1 71 ? 14.260 0.832 -4.017 1.00 94.69 71 ASN A N 1
ATOM 579 C CA . ASN A 1 71 ? 15.033 1.740 -3.165 1.00 94.69 71 ASN A CA 1
ATOM 580 C C . ASN A 1 71 ? 14.578 1.692 -1.693 1.00 94.69 71 ASN A C 1
ATOM 582 O O . ASN A 1 71 ? 14.811 2.638 -0.941 1.00 94.69 71 ASN A O 1
ATOM 586 N N . GLY A 1 72 ? 13.907 0.612 -1.283 1.00 94.69 72 GLY A N 1
ATOM 587 C CA . GLY A 1 72 ? 13.328 0.450 0.048 1.00 94.69 72 GLY A CA 1
ATOM 588 C C . GLY A 1 72 ? 11.869 0.893 0.130 1.00 94.69 72 GLY A C 1
ATOM 589 O O . GLY A 1 72 ? 11.295 1.401 -0.827 1.00 94.69 72 GLY A O 1
ATOM 590 N N . GLY A 1 73 ? 11.265 0.688 1.291 1.00 95.56 73 GLY A N 1
ATOM 591 C CA . GLY A 1 73 ? 9.841 0.884 1.526 1.00 95.56 73 GLY A CA 1
AT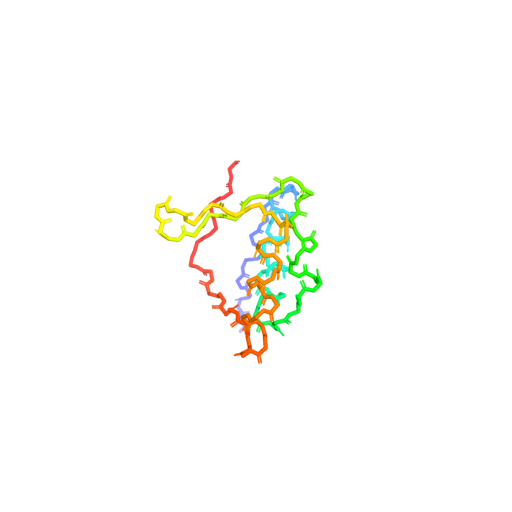OM 592 C C . GLY A 1 73 ? 9.454 2.270 2.038 1.00 95.56 73 GLY A C 1
ATOM 593 O O . GLY A 1 73 ? 10.272 3.198 2.058 1.00 95.56 73 GLY A O 1
ATOM 594 N N . TRP A 1 74 ? 8.208 2.402 2.490 1.00 95.31 74 TRP A N 1
ATOM 595 C CA . TRP A 1 74 ? 7.743 3.543 3.284 1.00 95.31 74 TRP A CA 1
ATOM 596 C C . TRP A 1 74 ? 7.540 3.117 4.735 1.00 95.31 74 TRP A C 1
ATOM 598 O O . TRP A 1 74 ? 6.761 2.212 5.014 1.00 95.31 74 TRP A O 1
ATOM 608 N N . SER A 1 75 ? 8.208 3.794 5.666 1.00 95.56 75 SER A N 1
ATOM 609 C CA . SER A 1 75 ? 8.007 3.562 7.097 1.00 95.56 75 SER A CA 1
ATOM 610 C C . SER A 1 75 ? 6.924 4.486 7.638 1.00 95.56 75 SER A C 1
ATOM 612 O O . SER A 1 75 ? 7.047 5.709 7.555 1.00 95.56 75 SER A O 1
ATOM 614 N N . TYR A 1 76 ? 5.897 3.903 8.247 1.00 92.31 76 TYR A N 1
ATOM 615 C CA . TYR A 1 76 ? 4.797 4.636 8.865 1.00 92.31 76 TYR A CA 1
ATOM 616 C C . TYR A 1 76 ? 4.958 4.659 10.385 1.00 92.31 76 TYR A C 1
ATOM 618 O O . TYR A 1 76 ? 5.297 3.651 11.005 1.00 92.31 76 TYR A O 1
ATOM 626 N N . ARG A 1 77 ? 4.667 5.806 11.004 1.00 92.69 77 ARG A N 1
ATOM 627 C CA . ARG A 1 77 ? 4.449 5.912 12.450 1.00 92.69 77 ARG A CA 1
ATOM 628 C C . ARG A 1 77 ? 3.033 6.419 12.671 1.00 92.69 77 ARG A C 1
ATOM 630 O O . ARG A 1 77 ? 2.732 7.565 12.355 1.00 92.69 77 ARG A O 1
ATOM 637 N N . SER A 1 78 ? 2.160 5.548 13.167 1.00 90.25 78 SER A N 1
ATOM 638 C CA . SER A 1 78 ? 0.765 5.909 13.423 1.00 90.25 78 SER A CA 1
ATOM 639 C C . SER A 1 78 ? 0.673 6.858 14.620 1.00 90.25 78 SER A C 1
ATOM 641 O O . SER A 1 78 ? 1.078 6.494 15.719 1.00 90.25 78 SER A O 1
ATOM 643 N N . GLU A 1 79 ? 0.115 8.052 14.416 1.00 91.38 79 GLU A N 1
ATOM 644 C CA . GLU A 1 79 ? -0.172 9.007 15.502 1.00 91.38 79 GLU A CA 1
ATOM 645 C C . GLU A 1 79 ? -1.599 8.825 16.049 1.00 91.38 79 GLU A C 1
ATOM 647 O O . GLU A 1 79 ? -1.834 8.907 17.252 1.00 91.38 79 GLU A O 1
ATOM 652 N N . LYS A 1 80 ? -2.568 8.551 15.163 1.00 89.56 80 LYS A N 1
ATOM 653 C CA . LYS A 1 80 ? -3.969 8.287 15.511 1.00 89.56 80 LYS A CA 1
ATOM 654 C C . LYS A 1 80 ? -4.626 7.397 14.454 1.00 89.56 80 LYS A C 1
ATOM 656 O O . LYS A 1 80 ? -4.501 7.679 13.266 1.00 89.56 80 LYS A O 1
ATOM 661 N N . LYS A 1 81 ? -5.381 6.385 14.891 1.00 86.06 81 LYS A N 1
ATOM 662 C CA . LYS A 1 81 ? -6.303 5.603 14.051 1.00 86.06 81 LYS A CA 1
ATOM 663 C C . LYS A 1 81 ? -7.736 6.039 14.377 1.00 86.06 81 LYS A C 1
ATOM 665 O O . LYS A 1 81 ? -8.134 5.974 15.535 1.00 86.06 81 LYS A O 1
ATOM 670 N N . SER A 1 82 ? -8.473 6.559 13.395 1.00 88.00 82 SER A N 1
ATOM 671 C CA . SER A 1 82 ? -9.893 6.912 13.554 1.00 88.00 82 SER A CA 1
ATOM 672 C C . SER A 1 82 ? -10.735 5.837 12.875 1.00 88.00 82 SER A C 1
ATOM 674 O O . SER A 1 82 ? -10.845 5.847 11.653 1.00 88.00 82 SER A O 1
ATOM 676 N N . ILE A 1 83 ? -11.282 4.917 13.665 1.00 84.94 83 ILE A N 1
ATOM 677 C CA . ILE A 1 83 ? -12.156 3.830 13.214 1.00 84.94 83 ILE A CA 1
ATOM 678 C C . ILE A 1 83 ? -13.528 4.086 13.849 1.00 84.94 83 ILE A C 1
ATOM 680 O O . ILE A 1 83 ? -13.598 4.447 15.025 1.00 84.94 83 ILE A O 1
ATOM 684 N N . SER A 1 84 ? -14.595 4.026 13.052 1.00 77.94 84 SER A N 1
ATOM 685 C CA . SER A 1 84 ? -15.957 4.416 13.448 1.00 77.94 84 SER A CA 1
ATOM 686 C C . SER A 1 84 ? -17.006 3.545 12.792 1.00 77.94 84 SER A C 1
ATOM 688 O O . SER A 1 84 ? -16.798 3.269 11.588 1.00 77.94 84 SER A O 1
#

Radius of gyration: 15.78 Å; chains: 1; bounding box: 31×25×54 Å

pLDDT: mean 89.1, std 14.84, range [36.0, 98.38]

Sequence (84 aa):
MVTSSLAQNFPEDENAIIAVIDDFHDAAAKADEDRYLEHFTEDGVFLGTDEWERWPLKPEFTDYVAKRFKNGGWSYRSEKKSIS